Protein AF-A0A4Y2G453-F1 (afdb_monomer_lite)

Foldseek 3Di:
DPVVVVPPPDDCPVVVLVVVVCQQPPPPHPVDDPVRSVVVVVVVVVCVVVVHDPCNVPDDPDPVPDDDDPVVVVCVVCVVVVVVVVVVVVVVVVVVPPPPPVVVVVVVVVVVVVVVVVVVVVD

Sequence (123 aa):
MACALLTCFHGPKVESSFSIMNSVITPGSNRLNVQSLDAIQTVKYELAAEKKTAVESFLKGDFLHDPVDKNLCKNMRSACSSYRTEMVLKRKEKCVTQPSTSNEKRKQRSYQQKLQNYKEMSI

pLDDT: mean 71.74, std 12.78, range [45.31, 92.5]

Secondary structure (DSSP, 8-state):
--TTTS-S--STHHHHHHHHHHHHHSTTS----HHHHHHHHHHHHHHHHHT--HHHHH--S-TTTSPP-HHHHHHHHHHHHHHHHHHHHHHHHHHHT--SHHHHHHHHHHHHHHHHHHHHTT-

Radius of gyration: 27.37 Å; chains: 1; bounding box: 60×37×87 Å

Organism: Araneus ventricosus (NCBI:txid182803)

Structure (mmCIF, N/CA/C/O backbone):
data_AF-A0A4Y2G453-F1
#
_entry.id   AF-A0A4Y2G453-F1
#
loop_
_atom_site.group_PDB
_atom_site.id
_atom_site.type_symbol
_atom_site.label_atom_id
_atom_site.label_alt_id
_atom_site.label_comp_id
_atom_site.label_asym_id
_atom_site.label_entity_id
_atom_site.label_seq_id
_atom_site.pdbx_PDB_ins_code
_atom_site.Cartn_x
_atom_site.Cartn_y
_atom_site.Cartn_z
_atom_site.occupancy
_atom_site.B_iso_or_equiv
_atom_site.auth_seq_id
_atom_site.auth_comp_id
_atom_site.auth_asym_id
_atom_site.auth_atom_id
_atom_site.pdbx_PDB_model_num
ATOM 1 N N . MET A 1 1 ? 22.674 -15.814 11.482 1.00 45.81 1 MET A N 1
ATOM 2 C CA . MET A 1 1 ? 21.548 -15.092 12.120 1.00 45.81 1 MET A CA 1
ATOM 3 C C . MET A 1 1 ? 22.018 -13.739 12.668 1.00 45.81 1 MET A C 1
ATOM 5 O O . MET A 1 1 ? 22.034 -13.547 13.871 1.00 45.81 1 MET A O 1
ATOM 9 N N . ALA A 1 2 ? 22.442 -12.810 11.803 1.00 51.38 2 ALA A N 1
ATOM 10 C CA . ALA A 1 2 ? 22.980 -11.504 12.229 1.00 51.38 2 ALA A CA 1
ATOM 11 C C . ALA A 1 2 ? 22.207 -10.304 11.644 1.00 51.38 2 ALA A C 1
ATOM 13 O O . ALA A 1 2 ? 22.192 -9.231 12.237 1.00 51.38 2 ALA A O 1
ATOM 14 N N . CYS A 1 3 ? 21.492 -10.482 10.527 1.00 51.94 3 CYS A N 1
ATOM 15 C CA . CYS A 1 3 ? 20.812 -9.374 9.847 1.00 51.94 3 CYS A CA 1
ATOM 16 C C . CYS A 1 3 ? 19.553 -8.857 10.572 1.00 51.94 3 CYS A C 1
ATOM 18 O O . CYS A 1 3 ? 19.157 -7.725 10.335 1.00 51.94 3 CYS A O 1
ATOM 20 N N . ALA A 1 4 ? 18.950 -9.640 11.477 1.00 52.91 4 ALA A N 1
ATOM 21 C CA . ALA A 1 4 ? 17.749 -9.237 12.223 1.00 52.91 4 ALA A CA 1
ATOM 22 C C . ALA A 1 4 ? 18.039 -8.315 13.427 1.00 52.91 4 ALA A C 1
ATOM 24 O O . ALA A 1 4 ? 17.138 -7.650 13.921 1.00 52.91 4 ALA A O 1
ATOM 25 N N . LEU A 1 5 ? 19.291 -8.249 13.902 1.00 52.56 5 LEU A N 1
ATOM 26 C CA . LEU A 1 5 ? 19.686 -7.340 14.990 1.00 52.56 5 LEU A CA 1
ATOM 27 C C . LEU A 1 5 ? 20.080 -5.944 14.477 1.00 52.56 5 LEU A C 1
ATOM 29 O O . LEU A 1 5 ? 20.119 -4.993 15.251 1.00 52.56 5 LEU A O 1
ATOM 33 N N . LEU A 1 6 ? 20.331 -5.801 13.170 1.00 53.69 6 LEU A N 1
ATOM 34 C CA . LEU A 1 6 ? 20.607 -4.514 12.517 1.00 53.69 6 LEU A CA 1
ATOM 35 C C . LEU A 1 6 ? 19.337 -3.808 12.016 1.00 53.69 6 LEU A C 1
ATOM 37 O O . LEU A 1 6 ? 19.399 -2.640 11.649 1.00 53.69 6 LEU A O 1
ATOM 41 N N . THR A 1 7 ? 18.178 -4.478 12.022 1.00 52.44 7 THR A N 1
ATOM 42 C CA . THR A 1 7 ? 16.880 -3.847 11.712 1.00 52.44 7 THR A CA 1
ATOM 43 C C . THR A 1 7 ? 16.304 -3.063 12.887 1.00 52.44 7 THR A C 1
ATOM 45 O O . THR A 1 7 ? 15.201 -2.527 12.785 1.00 52.44 7 THR A O 1
ATOM 48 N N . CYS A 1 8 ? 17.030 -2.970 14.003 1.00 54.31 8 CYS A N 1
ATOM 49 C CA . CYS A 1 8 ? 16.719 -2.030 15.063 1.00 54.31 8 CYS A CA 1
ATOM 50 C C . CYS A 1 8 ? 16.754 -0.622 14.457 1.00 54.31 8 CYS A C 1
ATOM 52 O O . CYS A 1 8 ? 17.827 -0.089 14.187 1.00 54.31 8 CYS A O 1
ATOM 54 N N . PHE A 1 9 ? 15.577 -0.050 14.210 1.00 56.47 9 PHE A N 1
ATOM 55 C CA . PHE A 1 9 ? 15.351 1.297 13.693 1.00 56.47 9 PHE A CA 1
ATOM 56 C C . PHE A 1 9 ? 16.165 2.337 14.482 1.00 56.47 9 PHE A C 1
ATOM 58 O O . PHE A 1 9 ? 15.713 2.849 15.498 1.00 56.47 9 PHE A O 1
ATOM 65 N N . HIS A 1 10 ? 17.369 2.655 14.014 1.00 55.88 10 HIS A N 1
ATOM 66 C CA . HIS A 1 10 ? 18.208 3.711 14.574 1.00 55.88 10 HIS A CA 1
ATOM 67 C C . HIS A 1 10 ? 18.529 4.688 13.450 1.00 55.88 10 HIS A C 1
ATOM 69 O O . HIS A 1 10 ? 19.522 4.564 12.735 1.00 5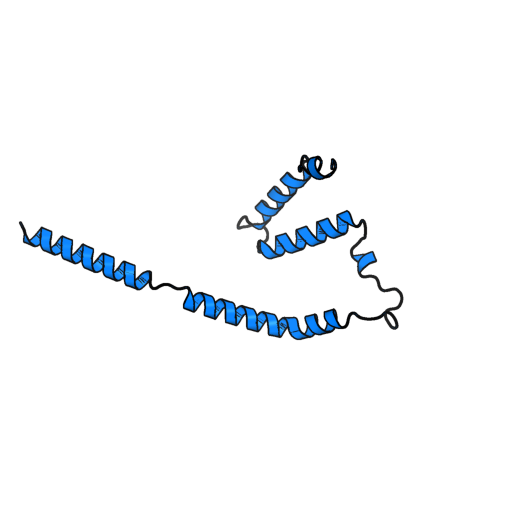5.88 10 HIS A O 1
ATOM 75 N N . GLY A 1 11 ? 17.620 5.638 13.248 1.00 48.84 11 GLY A N 1
ATOM 76 C CA . GLY A 1 11 ? 17.841 6.761 12.353 1.00 48.84 11 GLY A CA 1
ATOM 77 C C . GLY A 1 11 ? 16.642 7.715 12.293 1.00 48.84 11 GLY A C 1
ATOM 78 O O . GLY A 1 11 ? 15.505 7.276 12.476 1.00 48.84 11 GLY A O 1
ATOM 79 N N . PRO A 1 12 ? 16.866 8.996 11.943 1.00 51.91 12 PRO A N 1
ATOM 80 C CA . PRO A 1 12 ? 15.856 10.071 11.923 1.00 51.91 12 PRO A CA 1
ATOM 81 C C . PRO A 1 12 ? 14.652 9.835 10.985 1.00 51.91 12 PRO A C 1
ATOM 83 O O . PRO A 1 12 ? 13.709 10.626 10.949 1.00 51.91 12 PRO A O 1
ATOM 86 N N . LYS A 1 13 ? 14.637 8.728 10.228 1.00 56.25 13 LYS A N 1
ATOM 87 C CA . LYS A 1 13 ? 13.511 8.325 9.374 1.00 56.25 13 LYS A CA 1
ATOM 88 C C . LYS A 1 13 ? 12.250 7.974 10.172 1.00 56.25 13 LYS A C 1
ATOM 90 O O . LYS A 1 13 ? 11.165 8.284 9.690 1.00 56.25 13 LYS A O 1
ATOM 95 N N . VAL A 1 14 ? 12.375 7.375 11.364 1.00 55.66 14 VAL A N 1
ATOM 96 C CA . VAL A 1 14 ? 11.203 7.009 12.188 1.00 55.66 14 VAL A CA 1
ATOM 97 C C . VAL A 1 14 ? 10.595 8.220 12.905 1.00 55.66 14 VAL A C 1
ATOM 99 O O . VAL A 1 14 ? 9.374 8.364 12.966 1.00 55.66 14 VAL A O 1
ATOM 102 N N . GLU A 1 15 ? 11.428 9.154 13.363 1.00 54.41 15 GLU A N 1
ATOM 103 C CA . GLU A 1 15 ? 10.973 10.411 13.974 1.00 54.41 15 GLU A CA 1
ATOM 104 C C . GLU A 1 15 ? 10.208 11.281 12.967 1.00 54.41 15 GLU A C 1
ATOM 106 O O . GLU A 1 15 ? 9.169 11.859 13.291 1.00 54.41 15 GLU A O 1
ATOM 111 N N . SER A 1 16 ? 10.656 11.302 11.707 1.00 59.50 16 SER A N 1
ATOM 112 C CA . SER A 1 16 ? 9.949 11.994 10.627 1.00 59.50 16 SER A CA 1
ATOM 113 C C . SER A 1 16 ? 8.551 11.411 10.376 1.00 59.50 16 SER A C 1
ATOM 115 O O . SER A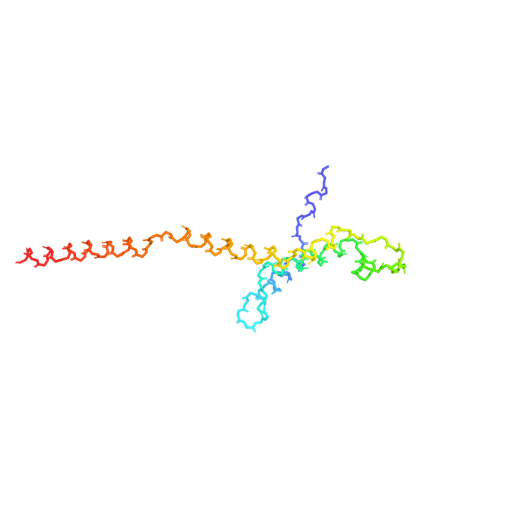 1 16 ? 7.596 12.175 10.231 1.00 59.50 16 SER A O 1
ATOM 117 N N . SER A 1 17 ? 8.382 10.081 10.399 1.00 61.38 17 SER A N 1
ATOM 118 C CA . SER A 1 17 ? 7.053 9.461 10.263 1.00 61.38 17 SER A CA 1
ATOM 119 C C . SER A 1 17 ? 6.106 9.806 11.416 1.00 61.38 17 SER A C 1
ATOM 121 O O . SER A 1 17 ? 4.925 10.040 11.159 1.00 61.38 17 SER A O 1
ATOM 123 N N . PHE A 1 18 ? 6.604 9.922 12.653 1.00 62.94 18 PHE A N 1
ATOM 124 C CA . PHE A 1 18 ? 5.799 10.375 13.796 1.00 62.94 18 PHE A CA 1
ATOM 125 C C . PHE A 1 18 ? 5.405 11.853 13.686 1.00 62.94 18 PHE A C 1
ATOM 127 O O . PHE A 1 18 ? 4.266 12.204 13.981 1.00 62.94 18 PHE A O 1
ATOM 134 N N . SER A 1 19 ? 6.302 12.714 13.196 1.00 66.44 19 SER A N 1
ATOM 135 C CA . SER A 1 19 ? 6.005 14.132 12.949 1.00 66.44 19 SER A CA 1
ATOM 136 C C . SER A 1 19 ? 4.938 14.325 11.858 1.00 66.44 19 SER A C 1
ATOM 138 O O . SER A 1 19 ? 3.987 15.089 12.040 1.00 66.44 19 SER A O 1
ATOM 140 N N . ILE A 1 20 ? 5.022 13.563 10.759 1.00 67.94 20 ILE A N 1
ATOM 141 C CA . ILE A 1 20 ? 4.002 13.547 9.693 1.00 67.94 20 ILE A CA 1
ATOM 142 C C . ILE A 1 20 ? 2.667 13.009 10.220 1.00 67.94 20 ILE A C 1
ATOM 144 O O . ILE A 1 20 ? 1.609 13.544 9.908 1.00 67.94 20 ILE A O 1
ATOM 148 N N . MET A 1 21 ? 2.696 11.955 11.034 1.00 69.25 21 MET A N 1
ATOM 149 C CA . MET A 1 21 ? 1.483 11.411 11.637 1.00 69.25 21 MET A CA 1
ATOM 150 C C . MET A 1 21 ? 0.826 12.437 12.570 1.00 69.25 21 MET A C 1
ATOM 152 O O . MET A 1 21 ? -0.387 12.630 12.521 1.00 69.25 21 MET A O 1
ATOM 156 N N . ASN A 1 22 ? 1.624 13.159 13.360 1.00 69.38 22 ASN A N 1
ATOM 157 C CA . ASN A 1 22 ? 1.131 14.206 14.244 1.00 69.38 22 ASN A CA 1
ATOM 158 C C . ASN A 1 22 ? 0.477 15.355 13.461 1.00 69.38 22 ASN A C 1
ATOM 160 O O . ASN A 1 22 ? -0.587 15.829 13.853 1.00 69.38 22 ASN A O 1
ATOM 164 N N . SER A 1 23 ? 1.046 15.767 12.323 1.00 65.12 23 SER A N 1
ATOM 165 C CA . SER A 1 23 ? 0.464 16.834 11.498 1.00 65.12 23 SER A CA 1
ATOM 166 C C . SER A 1 23 ? -0.840 16.436 10.803 1.00 65.12 23 SER A C 1
ATOM 168 O O . SER A 1 23 ? -1.607 17.322 10.450 1.00 65.12 23 SER A O 1
ATOM 170 N N . VAL A 1 24 ? -1.111 15.141 10.628 1.00 63.47 24 VAL A N 1
ATOM 171 C CA . VAL A 1 24 ? -2.334 14.614 9.993 1.00 63.47 24 VAL A CA 1
ATOM 172 C C . VAL A 1 24 ? -3.425 14.272 11.015 1.00 63.47 24 VAL A C 1
ATOM 174 O O . VAL A 1 24 ? -4.616 14.396 10.738 1.00 63.47 24 VAL A O 1
ATOM 177 N N . ILE A 1 25 ? -3.032 13.843 12.217 1.00 65.44 25 ILE A N 1
ATOM 178 C CA . ILE A 1 25 ? -3.965 13.545 13.312 1.00 65.44 25 ILE A CA 1
ATOM 179 C C . ILE A 1 25 ? -4.407 14.831 14.026 1.00 65.44 25 ILE A C 1
ATOM 181 O O . ILE A 1 25 ? -5.533 14.897 14.527 1.00 65.44 25 ILE A O 1
ATOM 185 N N . THR A 1 26 ? -3.554 15.865 14.064 1.00 63.00 26 THR A N 1
ATOM 186 C CA . THR A 1 26 ? -3.883 17.133 14.728 1.00 63.00 26 THR A CA 1
ATOM 187 C C . THR A 1 26 ? -5.067 17.811 14.027 1.00 63.00 26 THR A C 1
ATOM 189 O O . THR A 1 26 ? -5.002 18.092 12.825 1.00 63.00 26 THR A O 1
ATOM 192 N N . PRO A 1 27 ? -6.157 18.130 14.749 1.00 50.91 27 PRO A N 1
ATOM 193 C CA . PRO A 1 27 ? -7.315 18.793 14.167 1.00 50.91 27 PRO A CA 1
ATOM 194 C C . PRO A 1 27 ? -6.931 20.201 13.687 1.00 50.91 27 PRO A C 1
ATOM 196 O O . PRO A 1 27 ? -6.793 21.123 14.480 1.00 50.91 27 PRO A O 1
ATOM 199 N N . GLY A 1 28 ? -6.745 20.356 12.375 1.00 59.69 28 GLY A N 1
ATOM 200 C CA . GLY A 1 28 ? -6.401 21.633 11.737 1.00 59.69 28 GLY A CA 1
ATOM 201 C C . GLY A 1 28 ? -5.545 21.486 10.478 1.00 59.69 28 GLY A C 1
ATOM 202 O O . GLY A 1 28 ? -5.656 22.300 9.568 1.00 59.69 28 GLY A O 1
ATOM 203 N N . SER A 1 29 ? -4.763 20.411 10.378 1.00 58.59 29 SER A N 1
ATOM 204 C CA . SER A 1 29 ? -3.906 20.108 9.231 1.00 58.59 29 SER A CA 1
ATOM 205 C C . SER A 1 29 ? -4.328 18.748 8.665 1.00 58.59 29 SER A C 1
ATOM 207 O O . SER A 1 29 ? -4.205 17.736 9.330 1.00 58.59 29 SER A O 1
ATOM 209 N N . ASN A 1 30 ? -4.929 18.735 7.471 1.00 60.53 30 ASN A N 1
ATOM 210 C CA . ASN A 1 30 ? -5.278 17.544 6.676 1.00 60.53 30 ASN A CA 1
ATOM 211 C C . ASN A 1 30 ? -5.935 16.364 7.431 1.00 60.53 30 ASN A C 1
ATOM 213 O O . ASN A 1 30 ? -5.267 15.468 7.927 1.00 60.53 30 ASN A O 1
ATOM 217 N N . ARG A 1 31 ? -7.276 16.297 7.407 1.00 65.12 31 ARG A N 1
ATOM 218 C CA . ARG A 1 31 ? -8.097 15.216 7.996 1.00 65.12 31 ARG A CA 1
ATOM 219 C C . ARG A 1 31 ? -7.978 13.868 7.257 1.00 65.12 31 ARG A C 1
ATOM 221 O O . ARG A 1 31 ? -8.977 13.369 6.736 1.00 65.12 31 ARG A O 1
ATOM 228 N N . LEU A 1 32 ? -6.799 13.259 7.185 1.00 67.06 32 LEU A N 1
ATOM 229 C CA . LEU A 1 32 ? -6.700 11.869 6.731 1.00 67.06 32 LEU A CA 1
ATOM 230 C C . LEU A 1 32 ? -6.939 10.935 7.919 1.00 67.06 32 LEU A C 1
ATOM 232 O O . LEU A 1 32 ? -6.419 11.136 9.012 1.00 67.06 32 LEU A O 1
ATOM 236 N N . ASN A 1 33 ? -7.755 9.903 7.706 1.00 72.56 33 ASN A N 1
ATOM 237 C CA . ASN A 1 33 ? -7.918 8.834 8.685 1.00 72.56 33 ASN A CA 1
ATOM 238 C C . ASN A 1 33 ? -6.577 8.098 8.861 1.00 72.56 33 ASN A C 1
ATOM 240 O O . ASN A 1 33 ? -5.848 7.904 7.887 1.00 72.56 33 ASN A O 1
ATOM 244 N N . VAL A 1 34 ? -6.295 7.621 10.074 1.00 75.12 34 VAL A N 1
ATOM 245 C CA . VAL A 1 34 ? -5.090 6.843 10.409 1.00 75.12 34 VAL A CA 1
ATOM 246 C C . VAL A 1 34 ? -4.909 5.659 9.454 1.00 75.12 34 VAL A C 1
ATOM 248 O O . VAL A 1 34 ? -3.808 5.427 8.974 1.00 75.12 34 VAL A O 1
ATOM 251 N N . GLN A 1 35 ? -5.998 4.975 9.088 1.00 75.50 35 GLN A N 1
ATOM 252 C CA . GLN A 1 35 ? -5.958 3.854 8.135 1.00 75.50 35 GLN A CA 1
ATOM 253 C C . GLN A 1 35 ? -5.499 4.268 6.730 1.00 75.50 35 GLN A C 1
ATOM 255 O O . GLN A 1 35 ? -4.817 3.514 6.045 1.00 75.50 35 GLN A O 1
ATOM 260 N N . SER A 1 36 ? -5.880 5.466 6.283 1.00 77.62 36 SER A N 1
ATOM 261 C CA . SER A 1 36 ? -5.469 5.981 4.976 1.00 77.62 36 SER A CA 1
ATOM 262 C C . SER A 1 36 ? -3.994 6.370 4.980 1.00 77.62 36 SER A C 1
ATOM 264 O O . SER A 1 36 ? -3.296 6.124 4.003 1.00 77.62 36 SER A O 1
ATOM 266 N N . LEU A 1 37 ? -3.516 6.950 6.083 1.00 79.38 37 LEU A N 1
ATOM 267 C CA . LEU A 1 37 ? -2.108 7.296 6.253 1.00 79.38 37 LEU A CA 1
ATOM 268 C C . LEU A 1 37 ? -1.221 6.046 6.318 1.00 79.38 37 LEU A C 1
ATOM 270 O O . LEU A 1 37 ? -0.196 6.015 5.645 1.00 79.38 37 LEU A O 1
ATOM 274 N N . ASP A 1 38 ? -1.647 5.021 7.057 1.00 81.44 38 ASP A N 1
ATOM 275 C CA . ASP A 1 38 ? -0.969 3.723 7.138 1.00 81.44 38 ASP A CA 1
ATOM 276 C C . ASP A 1 38 ? -0.809 3.086 5.750 1.00 81.44 38 ASP A C 1
ATOM 278 O O . ASP A 1 38 ? 0.305 2.802 5.315 1.00 81.44 38 ASP A O 1
ATOM 282 N N . ALA A 1 39 ? -1.900 2.996 4.982 1.00 81.12 39 ALA A N 1
ATOM 283 C CA . ALA A 1 39 ? -1.855 2.464 3.622 1.00 81.12 39 ALA A CA 1
ATOM 284 C C . ALA A 1 39 ? -0.903 3.257 2.702 1.00 81.12 39 ALA A C 1
ATOM 286 O O . ALA A 1 39 ? -0.134 2.664 1.946 1.00 81.12 39 ALA A O 1
ATOM 287 N N . ILE A 1 40 ? -0.915 4.595 2.777 1.00 83.38 40 ILE A N 1
ATOM 288 C CA . ILE A 1 40 ? -0.019 5.451 1.979 1.00 83.38 40 ILE A CA 1
ATOM 289 C C . ILE A 1 40 ? 1.444 5.230 2.371 1.00 83.38 40 ILE A C 1
ATOM 291 O O . ILE A 1 40 ? 2.311 5.159 1.498 1.00 83.38 40 ILE A O 1
ATOM 295 N N . GLN A 1 41 ? 1.735 5.150 3.670 1.00 83.12 41 GLN A N 1
ATOM 296 C CA . GLN A 1 41 ? 3.093 4.936 4.160 1.00 83.12 41 GLN A CA 1
ATOM 297 C C . GLN A 1 41 ? 3.616 3.566 3.734 1.00 83.12 41 GLN A C 1
ATOM 299 O O . GLN A 1 41 ? 4.720 3.505 3.193 1.00 83.12 41 GLN A O 1
ATOM 304 N N . THR A 1 42 ? 2.818 2.507 3.881 1.00 84.00 42 THR A N 1
ATOM 305 C CA . THR A 1 42 ? 3.175 1.152 3.440 1.00 84.00 42 THR A CA 1
ATOM 306 C C . THR A 1 42 ? 3.551 1.136 1.964 1.00 84.00 42 THR A C 1
ATOM 308 O O . THR A 1 42 ? 4.686 0.802 1.634 1.00 84.00 42 THR A O 1
ATOM 311 N N . VAL A 1 43 ? 2.677 1.635 1.083 1.00 82.56 43 VAL A N 1
ATOM 312 C CA . VAL A 1 43 ? 2.957 1.676 -0.363 1.00 82.56 43 VAL A CA 1
ATOM 313 C C . VAL A 1 43 ? 4.200 2.518 -0.676 1.00 82.56 43 VAL A C 1
ATOM 315 O O . VAL A 1 43 ? 5.032 2.129 -1.494 1.00 82.56 43 VAL A O 1
ATOM 318 N N . LYS A 1 44 ? 4.371 3.671 -0.015 1.00 83.50 44 LYS A N 1
ATOM 319 C CA . LYS A 1 44 ? 5.535 4.547 -0.223 1.00 83.50 44 LYS A CA 1
ATOM 320 C C . LYS A 1 44 ? 6.846 3.840 0.117 1.00 83.50 44 LYS A C 1
ATOM 322 O O . LYS A 1 44 ? 7.822 3.982 -0.621 1.00 83.50 44 LYS A O 1
ATOM 327 N N . TYR A 1 45 ? 6.896 3.141 1.248 1.00 82.44 45 TYR A N 1
ATOM 328 C CA . TYR A 1 45 ? 8.114 2.475 1.696 1.00 82.44 45 TYR A CA 1
ATOM 329 C C . TYR A 1 45 ? 8.371 1.161 0.956 1.00 82.44 45 TYR A C 1
ATOM 331 O O . TYR A 1 45 ? 9.534 0.865 0.693 1.00 82.44 45 TYR A O 1
ATOM 339 N N . GLU A 1 46 ? 7.331 0.432 0.546 1.00 82.31 46 GLU A N 1
ATOM 340 C CA . GLU A 1 46 ? 7.456 -0.737 -0.336 1.00 82.31 46 GLU A CA 1
ATOM 341 C C . GLU A 1 46 ? 8.082 -0.351 -1.681 1.00 82.31 46 GLU A C 1
ATOM 343 O O . GLU A 1 46 ? 9.122 -0.892 -2.057 1.00 82.31 46 GLU A O 1
ATOM 348 N N . LEU A 1 47 ? 7.547 0.674 -2.352 1.00 79.81 47 LEU A N 1
ATOM 349 C CA . LEU A 1 47 ? 8.115 1.172 -3.611 1.00 79.81 47 LEU A CA 1
ATOM 350 C C . LEU A 1 47 ? 9.559 1.673 -3.437 1.00 79.81 47 LEU A C 1
ATOM 352 O O . LEU A 1 47 ? 10.424 1.421 -4.278 1.00 79.81 47 LEU A O 1
ATOM 356 N N . ALA A 1 48 ? 9.849 2.351 -2.321 1.00 79.69 48 ALA A N 1
ATOM 357 C CA . ALA A 1 48 ? 11.204 2.804 -2.013 1.00 79.69 48 ALA A CA 1
ATOM 358 C C . ALA A 1 48 ? 12.183 1.638 -1.779 1.00 79.69 48 ALA A C 1
ATOM 360 O O . ALA A 1 48 ? 13.358 1.756 -2.131 1.00 79.69 48 ALA A O 1
ATOM 361 N N . ALA A 1 49 ? 11.721 0.525 -1.201 1.00 80.94 49 ALA A N 1
ATOM 362 C CA . ALA A 1 49 ? 12.526 -0.678 -0.999 1.00 80.94 49 ALA A CA 1
ATOM 363 C C . ALA A 1 49 ? 12.807 -1.406 -2.322 1.00 80.94 49 ALA A C 1
ATOM 365 O O . ALA A 1 49 ? 13.934 -1.844 -2.554 1.00 80.94 49 ALA A O 1
ATOM 366 N N . GLU A 1 50 ? 11.817 -1.473 -3.215 1.00 78.38 50 GLU A N 1
ATOM 367 C CA . GLU A 1 50 ? 11.956 -2.083 -4.542 1.00 78.38 50 GLU A CA 1
ATOM 368 C C . GLU A 1 50 ? 12.779 -1.236 -5.526 1.00 78.38 50 GLU A C 1
ATOM 370 O O . GLU A 1 50 ? 13.185 -1.739 -6.573 1.00 78.38 50 GLU A O 1
ATOM 375 N N . LYS A 1 51 ? 13.053 0.039 -5.194 1.00 80.38 51 LYS A N 1
ATOM 376 C CA . LYS A 1 51 ? 13.727 1.037 -6.052 1.00 80.38 51 LYS A CA 1
ATOM 377 C C . LYS A 1 51 ? 13.052 1.244 -7.413 1.00 80.38 51 LYS A C 1
ATOM 379 O O . LYS A 1 51 ? 13.677 1.779 -8.325 1.00 80.38 51 LYS A O 1
ATOM 384 N N . LYS A 1 52 ? 11.790 0.841 -7.546 1.00 77.19 52 LYS A N 1
ATOM 385 C CA . LYS A 1 52 ? 10.974 1.065 -8.736 1.00 77.19 52 LYS A CA 1
ATOM 386 C C . LYS A 1 52 ? 10.081 2.260 -8.498 1.00 77.19 52 LYS A C 1
ATOM 388 O O . LYS A 1 52 ? 9.483 2.418 -7.432 1.00 77.19 52 LYS A O 1
ATOM 393 N N . THR A 1 53 ? 9.962 3.108 -9.503 1.00 77.44 53 THR A N 1
ATOM 394 C CA . THR A 1 53 ? 8.955 4.161 -9.465 1.00 77.44 53 THR A CA 1
ATOM 395 C C . THR A 1 53 ? 7.567 3.555 -9.674 1.00 77.44 53 THR A C 1
ATOM 397 O O . THR A 1 53 ? 7.401 2.526 -10.337 1.00 77.44 53 THR A O 1
ATOM 400 N N . ALA A 1 54 ? 6.535 4.204 -9.128 1.00 71.25 54 ALA A N 1
ATOM 401 C CA . ALA A 1 54 ? 5.152 3.822 -9.415 1.00 71.25 54 ALA A CA 1
ATOM 402 C C . ALA A 1 54 ? 4.887 3.840 -10.931 1.00 71.25 54 ALA A C 1
ATOM 404 O O . ALA A 1 54 ? 4.203 2.967 -11.449 1.00 71.25 54 ALA A O 1
ATOM 405 N N . VAL A 1 55 ? 5.494 4.792 -11.648 1.00 74.94 55 VAL A N 1
ATOM 406 C CA . VAL A 1 55 ? 5.394 4.885 -13.107 1.00 74.94 55 VAL A CA 1
ATOM 407 C C . VAL A 1 55 ? 5.934 3.618 -13.757 1.00 74.94 55 VAL A C 1
ATOM 409 O O . VAL A 1 55 ? 5.185 2.975 -14.469 1.00 74.94 55 VAL A O 1
ATOM 412 N N . GLU A 1 56 ? 7.158 3.187 -13.454 1.00 73.88 56 GLU A N 1
ATOM 413 C CA . GLU A 1 56 ? 7.721 1.938 -14.000 1.00 73.88 56 GLU A CA 1
ATOM 414 C C . GLU A 1 56 ? 6.924 0.689 -13.604 1.00 73.88 56 GLU A C 1
ATOM 416 O O . GLU A 1 56 ? 6.875 -0.276 -14.359 1.00 73.88 56 GLU A O 1
ATOM 421 N N . SER A 1 57 ? 6.292 0.700 -12.430 1.00 70.75 57 SER A N 1
ATOM 422 C CA . SER A 1 57 ? 5.504 -0.437 -11.936 1.00 70.75 57 SER A CA 1
ATOM 423 C C . SER A 1 57 ? 4.146 -0.562 -12.631 1.00 70.75 57 SER A C 1
ATOM 425 O O . SER A 1 57 ? 3.613 -1.664 -12.748 1.00 70.75 57 SER A O 1
ATOM 427 N N . PHE A 1 58 ? 3.581 0.558 -13.089 1.00 72.38 58 PHE A N 1
ATOM 428 C CA . PHE A 1 58 ? 2.271 0.606 -13.744 1.00 72.38 58 PHE A CA 1
ATOM 429 C C . PHE A 1 58 ? 2.347 0.876 -15.254 1.00 72.38 58 PHE A C 1
ATOM 431 O O . PHE A 1 58 ? 1.318 0.805 -15.930 1.00 72.38 58 PHE A O 1
ATOM 438 N N . LEU A 1 59 ? 3.530 1.174 -15.799 1.00 74.50 59 LEU A N 1
ATOM 439 C CA . LEU A 1 59 ? 3.729 1.383 -17.229 1.00 74.50 59 LEU A CA 1
ATOM 440 C C . LEU A 1 59 ? 3.589 0.042 -17.954 1.00 74.50 59 LEU A C 1
ATOM 442 O O . LEU A 1 59 ? 4.430 -0.846 -17.825 1.00 74.50 59 LEU A O 1
ATOM 446 N N . LYS A 1 60 ? 2.519 -0.093 -18.736 1.00 69.56 60 LYS A N 1
ATOM 447 C CA . LYS A 1 60 ? 2.415 -1.140 -19.753 1.00 69.56 60 LYS A CA 1
ATOM 448 C C . LYS A 1 60 ? 3.217 -0.744 -20.983 1.00 69.56 60 LYS A C 1
ATOM 450 O O . LYS A 1 60 ? 3.226 0.431 -21.344 1.00 69.56 60 LYS A O 1
ATOM 455 N N . GLY A 1 61 ? 3.856 -1.726 -21.614 1.00 73.81 61 GLY A N 1
ATOM 456 C CA . GLY A 1 61 ? 4.515 -1.527 -22.902 1.00 73.81 61 GLY A CA 1
ATOM 457 C C . GLY A 1 61 ? 3.462 -1.390 -23.995 1.00 73.81 61 GLY A C 1
ATOM 458 O O . GLY A 1 61 ? 3.264 -0.307 -24.541 1.00 73.81 61 GLY A O 1
ATOM 459 N N . ASP A 1 62 ? 2.705 -2.464 -24.222 1.00 79.25 62 ASP A N 1
ATOM 460 C CA . ASP A 1 62 ? 1.653 -2.513 -25.235 1.00 79.25 62 ASP A CA 1
ATOM 461 C C . ASP A 1 62 ? 0.272 -2.557 -24.576 1.00 79.25 62 ASP A C 1
ATOM 463 O O . ASP A 1 62 ? -0.245 -3.614 -24.211 1.00 79.25 62 ASP A O 1
ATOM 467 N N . PHE A 1 63 ? -0.387 -1.401 -24.469 1.00 72.06 63 PHE A N 1
ATOM 468 C CA . PHE A 1 63 ? -1.714 -1.275 -23.845 1.00 72.06 63 PHE A CA 1
ATOM 469 C C . PHE A 1 63 ? -2.788 -2.194 -24.449 1.00 72.06 63 PHE A C 1
ATOM 471 O O . PHE A 1 63 ? -3.734 -2.564 -23.752 1.00 72.06 63 PHE A O 1
ATOM 478 N N . LEU A 1 64 ? -2.652 -2.549 -25.732 1.00 76.50 64 LEU A N 1
ATOM 479 C CA . LEU A 1 64 ? -3.627 -3.353 -26.471 1.00 76.50 64 LEU A CA 1
ATOM 480 C C . LEU A 1 64 ? -3.446 -4.865 -26.263 1.00 76.50 64 LEU A C 1
ATOM 482 O O . LEU A 1 64 ? -4.423 -5.611 -26.335 1.00 76.50 64 LEU A O 1
ATOM 486 N N . HIS A 1 65 ? -2.215 -5.315 -26.011 1.00 77.12 65 HIS A N 1
ATOM 487 C CA . HIS A 1 65 ? -1.859 -6.738 -25.998 1.00 77.12 65 HIS A CA 1
ATOM 488 C C . HIS A 1 65 ? -1.377 -7.235 -24.641 1.00 77.12 65 HIS A C 1
ATOM 490 O O . HIS A 1 65 ? -1.463 -8.435 -24.375 1.00 77.12 65 HIS A O 1
ATOM 496 N N . ASP A 1 66 ? -0.934 -6.339 -23.759 1.00 8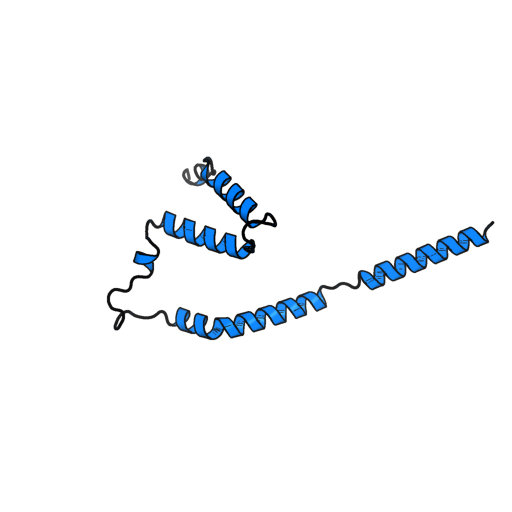0.12 66 ASP A N 1
ATOM 497 C CA . ASP A 1 66 ? -0.508 -6.747 -22.435 1.00 80.12 66 ASP A CA 1
ATOM 498 C C . ASP A 1 66 ? -1.693 -7.343 -21.664 1.00 80.12 66 ASP A C 1
ATOM 500 O O . ASP A 1 66 ? -2.775 -6.737 -21.598 1.00 80.12 66 ASP A O 1
ATOM 504 N N . PRO A 1 67 ? -1.503 -8.490 -20.996 1.00 81.19 67 PRO A N 1
ATOM 505 C CA . PRO A 1 67 ? -2.555 -9.123 -20.222 1.00 81.19 67 PRO A CA 1
ATOM 506 C C . PRO A 1 67 ? -3.052 -8.176 -19.126 1.00 81.19 67 PRO A C 1
ATOM 508 O O . PRO A 1 67 ? -2.287 -7.464 -18.473 1.00 81.19 67 PRO A O 1
ATOM 511 N N . VAL A 1 68 ? -4.369 -8.108 -18.947 1.00 81.12 68 VAL A N 1
ATOM 512 C 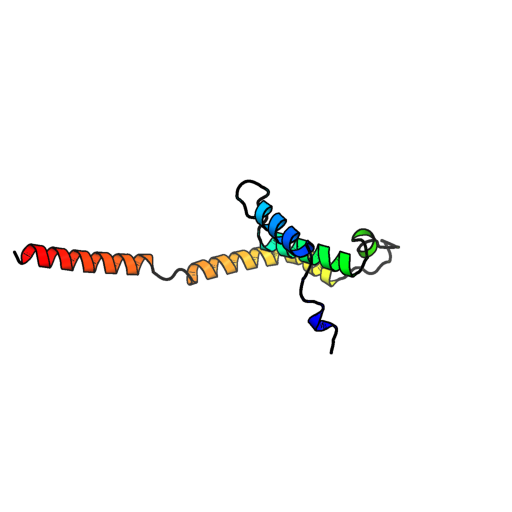CA . VAL A 1 68 ? -4.982 -7.379 -17.831 1.00 81.12 68 VAL A CA 1
ATOM 513 C C . VAL A 1 68 ? -5.206 -8.357 -16.685 1.00 81.12 68 VAL A C 1
ATOM 515 O O . VAL A 1 68 ? -5.674 -9.479 -16.906 1.00 81.12 68 VAL A O 1
ATOM 518 N N . ASP A 1 69 ? -4.916 -7.931 -15.456 1.00 84.75 69 ASP A N 1
ATOM 519 C CA . ASP A 1 69 ? -5.254 -8.721 -14.278 1.00 84.75 69 ASP A CA 1
ATOM 520 C C . ASP A 1 69 ? -6.782 -8.819 -14.124 1.00 84.75 69 ASP A C 1
ATOM 522 O O . ASP A 1 69 ? -7.490 -7.873 -13.762 1.00 84.75 69 ASP A O 1
ATOM 526 N N . LYS A 1 70 ? -7.304 -10.017 -14.402 1.00 89.69 70 LYS A N 1
ATOM 527 C CA . LYS A 1 70 ? -8.731 -10.332 -14.305 1.00 89.69 70 LYS A CA 1
ATOM 528 C C . LYS A 1 70 ? -9.252 -10.154 -12.880 1.00 89.69 70 LYS A C 1
ATOM 530 O O . LYS A 1 70 ? -10.430 -9.826 -12.717 1.00 89.69 70 LYS A O 1
ATOM 535 N N . ASN A 1 71 ? -8.415 -10.379 -11.867 1.00 90.81 71 ASN A N 1
ATOM 536 C CA . ASN A 1 71 ? -8.793 -10.212 -10.469 1.00 90.81 71 ASN A CA 1
ATOM 537 C C . ASN A 1 71 ? -8.920 -8.734 -10.127 1.00 90.81 71 ASN A C 1
ATOM 539 O O . ASN A 1 71 ? -9.940 -8.346 -9.563 1.00 90.81 71 ASN A O 1
ATOM 543 N N . LEU A 1 72 ? -7.984 -7.894 -10.575 1.00 86.00 72 LEU A N 1
ATOM 544 C CA . LEU A 1 72 ? -8.109 -6.443 -10.453 1.00 86.00 72 LEU A CA 1
ATOM 545 C C . LEU A 1 72 ? -9.417 -5.934 -11.079 1.00 86.00 72 LEU A C 1
ATOM 547 O O . LEU A 1 72 ? -10.180 -5.226 -10.422 1.00 86.00 72 LEU A O 1
ATOM 551 N N . CYS A 1 73 ? -9.755 -6.369 -12.299 1.00 87.94 73 CYS A N 1
ATOM 552 C CA . CYS A 1 73 ? -11.018 -5.983 -12.939 1.00 87.94 73 CYS A CA 1
ATOM 553 C C . CYS A 1 73 ? -12.262 -6.453 -12.174 1.00 87.94 73 CYS A C 1
ATOM 555 O O . CYS A 1 73 ? -13.303 -5.794 -12.217 1.00 87.94 73 CYS A O 1
ATOM 557 N N . LYS A 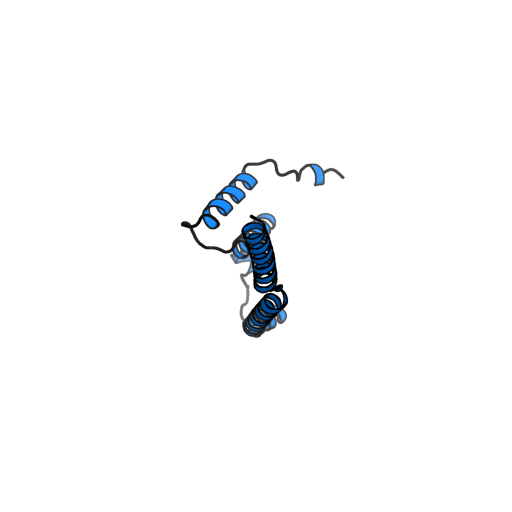1 74 ? -12.215 -7.624 -11.533 1.00 92.31 74 LYS A N 1
ATOM 558 C CA . LYS A 1 74 ? -13.312 -8.102 -10.679 1.00 92.31 74 LYS A CA 1
ATOM 559 C C . LYS A 1 74 ? -13.412 -7.253 -9.415 1.00 92.31 74 LYS A C 1
ATOM 561 O O . LYS A 1 74 ? -14.497 -6.762 -9.124 1.00 92.31 74 LYS A O 1
ATOM 566 N N . ASN A 1 75 ? -12.286 -7.005 -8.750 1.00 90.81 75 ASN A N 1
ATOM 567 C CA . ASN A 1 75 ? -12.200 -6.214 -7.527 1.00 90.81 75 ASN A CA 1
ATOM 568 C C . ASN A 1 75 ? -12.713 -4.789 -7.742 1.00 90.81 75 ASN A C 1
ATOM 570 O O . ASN A 1 75 ? -13.536 -4.322 -6.963 1.00 90.81 75 ASN A O 1
ATOM 574 N N . MET A 1 76 ? -12.313 -4.124 -8.831 1.00 89.31 76 MET A N 1
ATOM 575 C CA . MET A 1 76 ? -12.816 -2.789 -9.179 1.00 89.31 76 MET A CA 1
ATOM 576 C C . MET A 1 76 ? -14.333 -2.785 -9.399 1.00 89.31 76 MET A C 1
ATOM 578 O O . MET A 1 76 ? -15.024 -1.892 -8.913 1.00 89.31 76 MET A O 1
ATOM 582 N N . ARG A 1 77 ? -14.867 -3.805 -10.086 1.00 92.50 77 ARG A N 1
ATOM 583 C CA . ARG A 1 77 ? -16.312 -3.945 -10.322 1.00 92.50 77 ARG A CA 1
ATOM 584 C C . ARG A 1 77 ? -17.093 -4.192 -9.032 1.00 92.50 77 ARG A C 1
ATOM 586 O O . ARG A 1 77 ? -18.177 -3.639 -8.867 1.00 92.50 77 ARG A O 1
ATOM 593 N N . SER A 1 78 ? -16.563 -5.000 -8.115 1.00 92.12 78 SER A N 1
ATOM 594 C CA . SER A 1 78 ? -17.246 -5.342 -6.864 1.00 92.12 78 SER A CA 1
ATOM 595 C C . SER A 1 78 ? -17.010 -4.341 -5.734 1.00 92.12 78 SER A C 1
ATOM 597 O O . SER A 1 78 ? -17.809 -4.311 -4.802 1.00 92.12 78 SER A O 1
ATOM 599 N N . ALA A 1 79 ? -15.969 -3.505 -5.805 1.00 88.94 79 ALA A N 1
ATOM 600 C CA . ALA A 1 79 ? -15.532 -2.629 -4.715 1.00 88.94 79 ALA A CA 1
ATOM 601 C C . ALA A 1 79 ? -16.667 -1.782 -4.128 1.00 88.94 79 ALA A C 1
ATOM 603 O O . ALA A 1 79 ? -16.827 -1.721 -2.910 1.00 88.94 79 ALA A O 1
ATOM 604 N N . CYS A 1 80 ? -17.503 -1.178 -4.979 1.00 87.38 80 CYS A N 1
ATOM 605 C CA . CYS A 1 80 ? -18.613 -0.345 -4.517 1.00 87.38 80 CYS A CA 1
ATOM 606 C C . CYS A 1 80 ? -19.660 -1.157 -3.733 1.00 87.38 80 CYS A C 1
ATOM 608 O O . CYS A 1 80 ? -20.100 -0.741 -2.659 1.00 87.38 80 CYS A O 1
ATOM 610 N N . SER A 1 81 ? -20.039 -2.331 -4.247 1.00 89.19 81 SER A N 1
ATOM 611 C CA . SER A 1 81 ? -21.010 -3.212 -3.589 1.00 89.19 81 SER A CA 1
ATOM 612 C C . SER A 1 81 ? -20.456 -3.777 -2.281 1.00 89.19 81 SER A C 1
ATOM 614 O O . SER A 1 81 ? -21.146 -3.768 -1.258 1.00 89.19 81 SER A O 1
ATOM 616 N N . SER A 1 82 ? -19.194 -4.209 -2.285 1.00 88.94 82 SER A N 1
ATOM 617 C CA . SER A 1 82 ? -18.504 -4.712 -1.096 1.00 88.94 82 SER A CA 1
ATOM 618 C C . SER A 1 82 ? -18.408 -3.640 -0.012 1.00 88.94 82 SER A C 1
ATOM 620 O O . SER A 1 82 ? -18.800 -3.899 1.122 1.00 88.94 82 SER A O 1
ATOM 622 N N . TYR A 1 83 ? -18.011 -2.412 -0.363 1.00 87.94 83 TYR A N 1
ATOM 623 C CA . TYR A 1 83 ? -17.947 -1.293 0.582 1.00 87.94 83 TYR A CA 1
ATOM 624 C C . TYR A 1 83 ? -19.314 -0.985 1.202 1.00 87.94 83 TYR A C 1
ATOM 626 O O . TYR A 1 83 ? -19.441 -0.847 2.418 1.00 87.94 83 TYR A O 1
ATOM 634 N N . ARG A 1 84 ? -20.371 -0.918 0.382 1.00 86.62 84 ARG A N 1
ATOM 635 C CA . ARG A 1 84 ? -21.738 -0.705 0.886 1.00 86.62 84 ARG A CA 1
ATOM 636 C C . ARG A 1 84 ? -22.150 -1.800 1.867 1.00 86.62 84 ARG A C 1
ATOM 638 O O . ARG A 1 84 ? -22.719 -1.494 2.913 1.00 86.62 84 ARG A O 1
ATOM 645 N N . THR A 1 85 ? -21.833 -3.050 1.547 1.00 89.94 85 THR A N 1
ATOM 646 C CA . THR A 1 85 ? -22.139 -4.208 2.395 1.00 89.94 85 THR A CA 1
ATOM 647 C C . THR A 1 85 ? -21.389 -4.128 3.724 1.00 89.94 85 THR A C 1
ATOM 649 O O . THR A 1 85 ? -22.002 -4.247 4.783 1.00 89.94 85 THR A O 1
ATOM 652 N N . GLU A 1 86 ? -20.090 -3.827 3.688 1.00 87.12 86 GLU A N 1
ATOM 653 C CA . GLU A 1 86 ? -19.252 -3.666 4.879 1.00 87.12 86 GLU A CA 1
ATOM 654 C C . GLU A 1 86 ? -19.754 -2.531 5.786 1.00 87.12 86 GLU A C 1
ATOM 656 O O . GLU A 1 86 ? -19.847 -2.692 7.002 1.00 87.12 86 GLU A O 1
ATOM 661 N N . MET A 1 87 ? -20.168 -1.398 5.214 1.00 79.88 87 MET A N 1
ATOM 662 C CA . MET A 1 87 ? -20.726 -0.281 5.984 1.00 79.88 87 MET A CA 1
ATOM 663 C C . MET A 1 87 ? -22.064 -0.636 6.647 1.00 79.88 87 MET A C 1
ATOM 665 O O . MET A 1 87 ? -22.338 -0.183 7.762 1.00 79.88 87 MET A O 1
ATOM 669 N N . VAL A 1 88 ? -22.899 -1.457 6.000 1.00 83.94 88 VAL A N 1
ATOM 670 C CA . VAL A 1 88 ? -24.139 -1.977 6.599 1.00 83.94 88 VAL A CA 1
ATOM 671 C C . VAL A 1 88 ? -23.827 -2.944 7.742 1.00 83.94 88 VAL A C 1
ATOM 673 O O . VAL A 1 88 ? -24.448 -2.838 8.801 1.00 83.94 88 VAL A O 1
ATOM 676 N N . LEU A 1 89 ? -22.851 -3.838 7.573 1.00 81.94 89 LEU A N 1
ATOM 677 C CA . LEU A 1 89 ? -22.413 -4.758 8.626 1.00 81.94 89 LEU A CA 1
ATOM 678 C C . LEU A 1 89 ? -21.860 -4.000 9.837 1.00 81.94 89 LEU A C 1
ATOM 680 O O . LEU A 1 89 ? -22.356 -4.200 10.942 1.00 81.94 89 LEU A O 1
ATOM 684 N N . LYS A 1 90 ? -20.969 -3.022 9.630 1.00 79.88 90 LYS A N 1
ATOM 685 C CA . LYS A 1 90 ? -20.440 -2.167 10.709 1.00 79.88 90 LYS A CA 1
ATOM 686 C C . LYS A 1 90 ? -21.534 -1.397 11.458 1.00 79.88 90 LYS A C 1
ATOM 688 O O . LYS A 1 90 ? -21.409 -1.141 12.655 1.00 79.88 90 LYS A O 1
ATOM 693 N N . ARG A 1 91 ? -22.624 -1.010 10.782 1.00 73.56 91 ARG A N 1
ATOM 694 C CA . ARG A 1 91 ? -23.799 -0.398 11.435 1.00 73.56 91 ARG A CA 1
ATOM 695 C C . ARG A 1 91 ? -24.578 -1.407 12.280 1.00 73.56 91 ARG A C 1
ATOM 697 O O . ARG A 1 91 ? -24.991 -1.058 13.383 1.00 73.56 91 ARG A O 1
ATOM 704 N N . LYS A 1 92 ? -24.765 -2.636 11.788 1.00 69.50 92 LYS A N 1
ATOM 705 C CA . LYS A 1 92 ? -25.428 -3.715 12.538 1.00 69.50 92 LYS A CA 1
ATOM 706 C C . LYS A 1 92 ? -24.613 -4.131 13.761 1.00 69.50 92 LYS A C 1
ATOM 708 O O . LYS A 1 92 ? -25.176 -4.204 14.845 1.00 69.50 92 LYS A O 1
ATOM 713 N N . GLU A 1 93 ? -23.301 -4.290 13.620 1.00 64.94 93 GLU A N 1
ATOM 714 C CA . GLU A 1 93 ? -22.392 -4.559 14.739 1.00 64.94 93 GLU A CA 1
ATOM 715 C C . GLU A 1 93 ? -22.440 -3.441 15.781 1.00 64.94 93 GLU A C 1
ATOM 717 O O . GLU A 1 93 ? -22.585 -3.721 16.962 1.00 64.94 93 GLU A O 1
ATOM 722 N N . LYS A 1 94 ? -22.444 -2.163 15.376 1.00 57.69 94 LYS A N 1
ATOM 723 C CA . LYS A 1 94 ? -22.638 -1.053 16.326 1.00 57.69 94 LYS A CA 1
ATOM 724 C C . LYS A 1 94 ? -23.985 -1.087 17.052 1.00 57.69 94 LYS A C 1
ATOM 726 O O . LYS A 1 94 ? -24.041 -0.642 18.190 1.00 57.69 94 LYS A O 1
ATOM 731 N N . CYS A 1 95 ? -25.056 -1.575 16.425 1.00 54.44 95 CYS A N 1
ATOM 732 C CA . CYS A 1 95 ? -26.351 -1.753 17.094 1.00 54.44 95 CYS A CA 1
ATOM 733 C C . CYS A 1 95 ? -26.350 -2.930 18.080 1.00 54.44 95 CYS A C 1
ATOM 735 O O . CYS A 1 95 ? -26.988 -2.834 19.122 1.00 54.44 95 CYS A O 1
ATOM 737 N N . VAL A 1 96 ? -25.627 -4.013 17.783 1.00 55.47 96 VAL A N 1
ATOM 738 C CA . VAL A 1 96 ? -25.505 -5.185 18.671 1.00 55.47 96 VAL A CA 1
ATOM 739 C C . VAL A 1 96 ? -24.552 -4.902 19.841 1.00 55.47 96 VAL A C 1
ATOM 741 O O . VAL A 1 96 ? -24.822 -5.297 20.970 1.00 55.47 96 VAL A O 1
ATOM 744 N N . THR A 1 97 ? -23.479 -4.145 19.601 1.00 51.19 97 THR A N 1
ATOM 745 C CA . THR A 1 97 ? -22.476 -3.735 20.598 1.00 51.19 97 THR A CA 1
ATOM 746 C C . THR A 1 97 ? -22.787 -2.369 21.221 1.00 51.19 97 THR A C 1
ATOM 748 O O . THR A 1 97 ? -21.890 -1.715 21.750 1.00 51.19 97 THR A O 1
ATOM 751 N N . GLN A 1 98 ? -24.042 -1.905 21.194 1.00 48.84 98 GLN A N 1
ATOM 752 C CA . GLN A 1 98 ? -24.517 -0.987 22.229 1.00 48.84 98 GLN A CA 1
ATOM 753 C C . GLN A 1 98 ? -25.046 -1.826 23.394 1.00 48.84 98 GLN A C 1
ATOM 755 O O . GLN A 1 98 ? -26.241 -2.124 23.439 1.00 48.84 98 GLN A O 1
ATOM 760 N N . PRO A 1 99 ? -24.199 -2.212 24.368 1.00 45.31 99 PRO A N 1
ATOM 761 C CA . PRO A 1 99 ? -24.725 -2.659 25.634 1.00 45.31 99 PRO A CA 1
ATOM 762 C C . PRO A 1 99 ? -25.530 -1.509 26.237 1.00 45.31 99 PRO A C 1
ATOM 764 O O . PRO A 1 99 ? -25.173 -0.330 26.140 1.00 45.31 99 PRO A O 1
ATOM 767 N N . SER A 1 100 ? -26.617 -1.909 26.875 1.00 54.56 100 SER A N 1
ATOM 768 C CA . SER A 1 100 ? -27.603 -1.224 27.711 1.00 54.56 100 SER A CA 1
ATOM 769 C C . SER A 1 100 ? -27.067 -0.284 28.807 1.00 54.56 100 SER A C 1
ATOM 771 O O . SER A 1 100 ? -27.744 -0.063 29.811 1.00 54.56 100 SER A O 1
ATOM 773 N N . THR A 1 101 ? -25.886 0.312 28.641 1.00 54.59 101 THR A N 1
ATOM 774 C CA . THR A 1 101 ? -25.225 1.213 29.595 1.00 54.59 101 THR A CA 1
ATOM 775 C C . THR A 1 101 ? -26.105 2.395 29.995 1.00 54.59 101 THR A C 1
ATOM 777 O O . THR A 1 101 ? -26.015 2.867 31.127 1.00 54.59 101 THR A O 1
ATOM 780 N N . SER A 1 102 ? -27.000 2.856 29.115 1.00 55.53 102 SER A N 1
ATOM 781 C CA . SER A 1 102 ? -27.979 3.899 29.439 1.00 55.53 102 SER A CA 1
ATOM 782 C C . SER A 1 102 ? -29.051 3.413 30.422 1.00 55.53 102 SER A C 1
ATOM 784 O O . SER A 1 102 ? -29.388 4.139 31.358 1.00 55.53 102 SER A O 1
ATOM 786 N N . ASN A 1 103 ? -29.548 2.182 30.263 1.00 57.41 103 ASN A N 1
ATOM 787 C CA . ASN A 1 103 ? -30.574 1.590 31.125 1.00 57.41 103 ASN A CA 1
ATOM 788 C C . ASN A 1 103 ? -30.005 1.161 32.484 1.00 57.41 103 ASN A C 1
ATOM 790 O O . ASN A 1 103 ? -30.661 1.336 33.510 1.00 57.41 103 ASN A O 1
ATOM 794 N N . GLU A 1 104 ? -28.771 0.664 32.509 1.00 59.56 104 GLU A N 1
ATOM 795 C CA . GLU A 1 104 ? -28.095 0.216 33.729 1.00 59.56 104 GLU A CA 1
ATOM 796 C C . GLU A 1 104 ? -27.677 1.399 34.619 1.00 59.56 104 GLU A C 1
ATOM 798 O O . GLU A 1 104 ? -27.995 1.419 35.811 1.00 59.56 104 GLU A O 1
ATOM 803 N N . LYS A 1 105 ? -27.132 2.474 34.022 1.00 61.84 105 LYS A N 1
ATOM 804 C CA . LYS A 1 105 ? -26.870 3.745 34.727 1.00 61.84 105 LYS A CA 1
ATOM 805 C C . LYS A 1 105 ? -28.157 4.406 35.238 1.00 61.84 105 LYS A C 1
ATOM 807 O O . LYS A 1 105 ? -28.150 5.004 36.315 1.00 61.84 105 LYS A O 1
ATOM 812 N N . ARG A 1 106 ? -29.276 4.293 34.505 1.00 64.94 106 ARG A N 1
ATOM 813 C CA . ARG A 1 106 ? -30.600 4.777 34.951 1.00 64.94 106 ARG A CA 1
ATOM 814 C C . ARG A 1 106 ? -31.115 4.004 36.164 1.00 64.94 106 ARG A C 1
ATOM 816 O O . ARG A 1 106 ? -31.576 4.630 37.117 1.00 64.94 106 ARG A O 1
ATOM 823 N N . LYS A 1 107 ? -31.004 2.670 36.156 1.00 68.75 107 LYS A N 1
ATOM 824 C CA . LYS A 1 107 ? -31.375 1.832 37.306 1.00 68.75 107 LYS A CA 1
ATOM 825 C C . LYS A 1 107 ? -30.521 2.170 38.529 1.00 68.75 107 LYS A C 1
ATOM 827 O O . LYS A 1 107 ? -31.083 2.421 39.588 1.00 68.75 107 LYS A O 1
ATOM 832 N N . GLN A 1 108 ? -29.199 2.287 38.384 1.00 72.62 108 GLN A N 1
ATOM 833 C CA . GLN A 1 108 ? -28.308 2.661 39.493 1.00 72.62 108 GLN A CA 1
ATOM 834 C C . GLN A 1 108 ? -28.639 4.029 40.105 1.00 72.62 108 GLN A C 1
ATOM 836 O O . GLN A 1 108 ? -28.693 4.138 41.328 1.00 72.62 108 GLN A O 1
ATOM 841 N N . ARG A 1 109 ? -28.941 5.053 39.291 1.00 78.31 109 ARG A N 1
ATOM 842 C CA . ARG A 1 109 ? -29.396 6.359 39.808 1.00 78.31 109 ARG A CA 1
ATOM 843 C C . ARG A 1 109 ? -30.712 6.254 40.579 1.00 78.31 109 ARG A C 1
ATOM 845 O O . ARG A 1 109 ? -30.839 6.862 41.633 1.00 78.31 109 ARG A O 1
ATOM 852 N N . SER A 1 110 ? -31.659 5.446 40.097 1.00 79.56 110 SER A N 1
ATOM 853 C CA . SER A 1 110 ? -32.930 5.208 40.793 1.00 79.56 110 SER A CA 1
ATOM 854 C C . SER A 1 110 ? -32.737 4.531 42.157 1.00 79.56 110 SER A C 1
ATOM 856 O O . SER A 1 110 ? -33.366 4.942 43.131 1.00 79.56 110 SER A O 1
ATOM 858 N N . TYR A 1 111 ? -31.846 3.538 42.259 1.00 79.06 111 TYR A N 1
ATOM 859 C CA . TYR A 1 111 ? -31.530 2.888 43.538 1.00 79.06 111 TYR A CA 1
ATOM 860 C C . TYR A 1 111 ? -30.829 3.837 44.519 1.00 79.06 111 TYR A C 1
ATOM 862 O O . TYR A 1 111 ? -31.188 3.870 45.693 1.00 79.06 111 TYR A O 1
ATOM 870 N N . GLN A 1 112 ? -29.881 4.645 44.038 1.00 80.75 112 GLN A N 1
ATOM 871 C CA . GLN A 1 112 ? -29.187 5.659 44.843 1.00 80.75 112 GLN A CA 1
ATOM 872 C C . GLN A 1 112 ? -30.158 6.713 45.392 1.00 80.75 112 GLN A C 1
ATOM 874 O O . GLN A 1 112 ? -30.082 7.079 46.561 1.00 80.75 112 GLN A O 1
ATOM 879 N N . GLN A 1 113 ? -31.117 7.150 44.573 1.00 84.75 113 GLN A N 1
ATOM 880 C CA . GLN A 1 113 ? -32.116 8.138 44.975 1.00 84.75 113 GLN A CA 1
ATOM 881 C C . GLN A 1 113 ? -33.119 7.575 45.990 1.00 84.75 113 GLN A C 1
ATOM 883 O O . GLN A 1 113 ? -33.461 8.255 46.950 1.00 84.75 113 GLN A O 1
ATOM 888 N N . LYS A 1 114 ? -33.523 6.303 45.848 1.00 86.38 114 LYS A N 1
ATOM 889 C CA . LYS A 1 114 ? -34.321 5.618 46.878 1.00 86.38 114 LYS A CA 1
ATOM 890 C C . LYS A 1 114 ? -33.575 5.544 48.210 1.00 86.38 114 LYS A C 1
ATOM 892 O O . LYS A 1 114 ? -34.163 5.843 49.240 1.00 86.38 114 LYS A O 1
ATOM 897 N N . LEU A 1 115 ? -32.291 5.183 48.191 1.00 80.81 115 LEU A N 1
ATOM 898 C CA . LEU A 1 115 ? -31.464 5.107 49.401 1.00 80.81 115 LEU A CA 1
ATOM 899 C C . LEU A 1 115 ? -31.291 6.467 50.091 1.00 80.81 115 LEU A C 1
ATOM 901 O O . LEU A 1 115 ? -31.256 6.504 51.318 1.00 80.81 115 LEU A O 1
ATOM 905 N N . GLN A 1 116 ? -31.204 7.562 49.329 1.00 80.12 116 GLN A N 1
ATOM 906 C CA . GLN A 1 116 ? -31.194 8.911 49.900 1.00 80.12 116 GLN A CA 1
ATOM 907 C C . GLN A 1 116 ? -32.528 9.252 50.573 1.00 80.12 116 GLN A C 1
ATOM 909 O O . GLN A 1 116 ? -32.539 9.598 51.748 1.00 80.12 116 GLN A O 1
ATOM 914 N N . ASN A 1 117 ? -33.654 9.020 49.893 1.00 82.94 117 ASN A N 1
ATOM 915 C CA . ASN A 1 117 ? -34.974 9.277 50.476 1.00 82.94 117 ASN A CA 1
ATOM 916 C C . ASN A 1 117 ? -35.212 8.479 51.773 1.00 82.94 117 ASN A C 1
ATOM 918 O O . ASN A 1 117 ? -35.808 9.001 52.707 1.00 82.94 117 ASN A O 1
ATOM 922 N N . TYR A 1 118 ? -34.728 7.232 51.867 1.00 79.75 118 TYR A N 1
ATOM 923 C CA . TYR A 1 118 ? -34.821 6.450 53.109 1.00 79.75 118 TYR A CA 1
ATOM 924 C C . TYR A 1 118 ? -33.963 7.015 54.250 1.00 79.75 118 TYR A C 1
ATOM 926 O O . TYR A 1 118 ? -34.355 6.893 55.407 1.00 79.75 118 TYR A O 1
ATOM 934 N N . LYS A 1 119 ? -32.810 7.626 53.949 1.00 78.38 119 LYS A N 1
ATOM 935 C CA . LYS A 1 119 ? -31.969 8.289 54.958 1.00 78.38 119 LYS A CA 1
ATOM 936 C C . LYS A 1 119 ? -32.591 9.591 55.453 1.00 78.38 119 LYS A C 1
ATOM 938 O O . LYS A 1 119 ? -32.521 9.863 56.643 1.00 78.38 119 LYS A O 1
ATOM 943 N N . GLU A 1 120 ? -33.218 10.356 54.565 1.00 74.56 120 GLU A N 1
ATOM 944 C CA . GLU A 1 120 ? -33.903 11.606 54.920 1.00 74.56 120 GLU A CA 1
ATOM 945 C C . GLU A 1 120 ? -35.174 11.366 55.755 1.00 74.56 120 GLU A C 1
ATOM 947 O O . GLU A 1 120 ? -35.520 12.197 56.581 1.00 74.56 120 GLU A O 1
ATOM 952 N N . MET A 1 121 ? -35.829 10.210 55.601 1.00 69.75 121 MET A N 1
ATOM 953 C CA . MET A 1 121 ? -36.993 9.789 56.405 1.00 69.75 121 MET A CA 1
ATOM 954 C C . MET A 1 121 ? -36.638 9.179 57.775 1.00 69.75 121 MET A C 1
ATOM 956 O O . MET A 1 121 ? -37.537 8.836 58.538 1.00 69.75 121 MET A O 1
ATOM 960 N N . SER A 1 122 ? -35.348 8.961 58.049 1.00 61.47 122 SER A N 1
ATOM 961 C CA . SER A 1 122 ? -34.820 8.324 59.268 1.00 61.47 122 SER A CA 1
ATOM 962 C C . SER A 1 122 ? -34.328 9.343 60.313 1.00 61.47 122 SER A C 1
ATOM 964 O O . SER A 1 122 ? -33.724 8.943 61.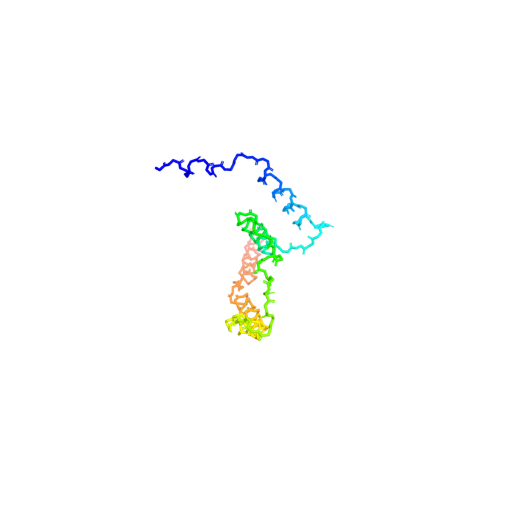313 1.00 61.47 122 SER A O 1
ATOM 966 N N . ILE A 1 123 ? -34.546 10.636 60.065 1.00 52.69 123 ILE A N 1
ATOM 967 C CA . ILE A 1 123 ? -34.294 11.763 60.975 1.00 52.69 123 ILE A CA 1
ATOM 968 C C . ILE A 1 123 ? -35.653 12.280 61.442 1.00 52.69 123 ILE A C 1
ATOM 970 O O . ILE A 1 123 ? -35.779 12.556 62.654 1.00 52.69 123 ILE A O 1
#